Protein AF-A0A378KW75-F1 (afdb_monomer)

Secondary structure (DSSP, 8-state):
-------GGGGS-SEEEEEEE-TTS-HHHHHHHHHHHHHTT-SEEEEEEE--TTTHHHHHHTTS-SEEE-SPPS---TTS--------SS-PPP-

Solvent-accessible surface area (backbone atoms only — not comparable to full-atom values): 6375 Å² total; per-residue (Å²): 137,90,87,86,87,84,66,79,80,78,74,59,50,85,42,76,45,34,35,32,32,28,81,88,50,65,65,63,64,52,52,51,51,52,50,51,47,53,73,69,65,50,56,59,38,79,46,80,42,84,38,60,85,90,47,50,68,64,36,45,77,70,60,72,24,81,45,71,52,65,79,94,66,98,74,74,59,92,91,53,91,82,76,87,73,84,74,73,94,58,91,71,87,86,128

Mean predicted aligned error: 10.99 Å

Nearest PDB structures (foldseek):
  7yhj-assembly1_E  TM=7.767E-01  e=2.345E-01  Escherichia coli
  6m5f-assembly1_B  TM=8.538E-01  e=7.326E-01  Pseudomonas aeruginosa PAO1
  7yhj-assembly1_C  TM=7.664E-01  e=8.376E-01  Escherichia coli
  3fzv-assembly1_B  TM=6.748E-01  e=8.957E-01  Pseudomonas aeruginosa PAO1
  3fzv-assembly1_A  TM=6.748E-01  e=1.024E+00  Pseudomonas aeruginosa PAO1

Foldseek 3Di:
DDDDDDDPVVLAQPEEAEEEEAPPDPPVVVVVVVVVCVVVVHSYDYHYDYDHPVCPLVCVVVPVGPYYDDDDDPDDDPPDDDDDDDDPPDDDDDD

Sequence (95 aa):
MMKAEHNDRKNQPKLTINTGLNPYISISAFAEFTNYMHELKTNYFIVNKIVPTNAFIANLTRGNYNLVILTQVKHCPANIVSVPLCVLTGPGPEF

Organism: NCBI:txid45072

pLDDT: mean 73.38, std 15.55, range [35.12, 90.38]

Radius of gyration: 17.57 Å; Cα contacts (8 Å, |Δi|>4): 88; chains: 1; bounding box: 30×40×63 Å

Structure (mmCIF, N/CA/C/O backbone):
data_AF-A0A378KW75-F1
#
_entry.id   AF-A0A378KW75-F1
#
loop_
_atom_site.group_PDB
_atom_site.id
_atom_site.type_symbol
_atom_site.label_atom_id
_atom_site.label_alt_id
_atom_site.label_comp_id
_atom_site.label_asym_id
_atom_site.label_entity_id
_atom_site.label_seq_id
_atom_site.pdbx_PDB_ins_code
_atom_site.Cartn_x
_atom_site.Cartn_y
_atom_site.Cartn_z
_atom_site.occupancy
_atom_site.B_iso_or_equiv
_atom_site.auth_seq_id
_atom_site.auth_comp_id
_atom_site.auth_asym_id
_atom_site.auth_atom_id
_atom_site.pdbx_PDB_model_num
ATOM 1 N N . MET A 1 1 ? -11.046 25.425 37.766 1.00 40.09 1 MET A N 1
ATOM 2 C CA . MET A 1 1 ? -10.058 24.467 37.220 1.00 40.09 1 MET A CA 1
ATOM 3 C C . MET A 1 1 ? -10.737 23.641 36.138 1.00 40.09 1 MET A C 1
ATOM 5 O O . MET A 1 1 ? -11.504 22.752 36.473 1.00 40.09 1 MET A O 1
ATOM 9 N N . MET A 1 2 ? -10.507 23.949 34.861 1.00 42.91 2 MET A N 1
ATOM 10 C CA . MET A 1 2 ? -10.880 23.057 33.759 1.00 42.91 2 MET A CA 1
ATOM 11 C C . MET A 1 2 ? -9.680 22.154 33.470 1.00 42.91 2 MET A C 1
ATOM 13 O O . MET A 1 2 ? -8.627 22.636 33.068 1.00 42.91 2 MET A O 1
ATOM 17 N N . LYS A 1 3 ? -9.819 20.852 33.723 1.00 49.94 3 LYS A N 1
ATOM 18 C CA . LYS A 1 3 ? -8.953 19.825 33.137 1.00 49.94 3 LYS A CA 1
ATOM 19 C C . LYS A 1 3 ? -9.818 19.029 32.178 1.00 49.94 3 LYS A C 1
ATOM 21 O O . LYS A 1 3 ? -10.600 18.196 32.619 1.00 49.94 3 LYS A O 1
ATOM 26 N N . ALA A 1 4 ? -9.683 19.298 30.890 1.00 54.38 4 ALA A N 1
ATOM 27 C CA . ALA A 1 4 ? -10.280 18.470 29.855 1.00 54.38 4 ALA A CA 1
ATOM 28 C C . ALA A 1 4 ? -9.397 18.477 28.606 1.00 54.38 4 ALA A C 1
ATOM 30 O O . ALA A 1 4 ? -9.848 18.842 27.538 1.00 54.38 4 ALA A O 1
ATOM 31 N N . GLU A 1 5 ? -8.135 18.073 28.743 1.00 50.00 5 GLU A N 1
ATOM 32 C CA . GLU A 1 5 ? -7.295 17.721 27.591 1.00 50.00 5 GLU A CA 1
ATOM 33 C C . GLU A 1 5 ? -6.402 16.542 27.975 1.00 50.00 5 GLU A C 1
ATOM 35 O O . GLU A 1 5 ? -5.190 16.652 28.139 1.00 50.00 5 GLU A O 1
ATOM 40 N N . HIS A 1 6 ? -7.014 15.390 28.236 1.00 51.97 6 HIS A N 1
ATOM 41 C CA . HIS A 1 6 ? -6.247 14.164 28.406 1.00 51.97 6 HIS A CA 1
ATOM 42 C C . HIS A 1 6 ? -7.100 12.960 28.016 1.00 51.97 6 HIS A C 1
ATOM 44 O O . HIS A 1 6 ? -7.716 12.366 28.894 1.00 51.97 6 HIS A O 1
ATOM 50 N N . ASN A 1 7 ? -7.158 12.612 26.717 1.00 48.62 7 ASN A N 1
ATOM 51 C CA . ASN A 1 7 ? -7.176 11.203 26.262 1.00 48.62 7 ASN A CA 1
ATOM 52 C C . ASN A 1 7 ? -7.252 10.927 24.743 1.00 48.62 7 ASN A C 1
ATOM 54 O O . ASN A 1 7 ? -7.440 9.769 24.379 1.00 48.62 7 ASN A O 1
ATOM 58 N N . ASP A 1 8 ? -6.983 11.869 23.836 1.00 49.78 8 ASP A N 1
ATOM 59 C CA . ASP A 1 8 ? 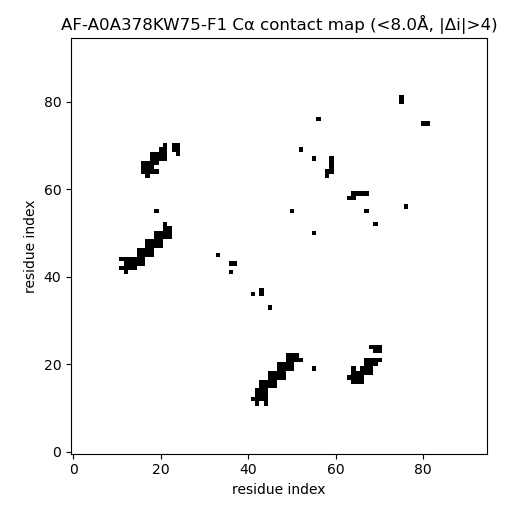-6.973 11.517 22.397 1.00 49.78 8 ASP A CA 1
ATOM 60 C C . ASP A 1 8 ? -5.812 10.599 21.964 1.00 49.78 8 ASP A C 1
ATOM 62 O O . ASP A 1 8 ? -5.832 10.019 20.880 1.00 49.78 8 ASP A O 1
ATOM 66 N N . ARG A 1 9 ? -4.822 10.351 22.833 1.00 50.78 9 ARG A N 1
ATOM 67 C CA . ARG A 1 9 ? -3.751 9.373 22.558 1.00 50.78 9 ARG A CA 1
ATOM 68 C C . ARG A 1 9 ? -4.198 7.906 22.599 1.00 50.78 9 ARG A C 1
ATOM 70 O O . ARG A 1 9 ? -3.447 7.059 22.128 1.00 50.78 9 ARG A O 1
ATOM 77 N N . LYS A 1 10 ? -5.382 7.573 23.133 1.00 53.53 10 LYS A N 1
ATOM 78 C CA . LYS A 1 10 ? -5.866 6.174 23.177 1.00 53.53 10 LYS A CA 1
ATOM 79 C C . LYS A 1 10 ? -6.508 5.681 21.873 1.00 53.53 10 LYS A C 1
ATOM 81 O O . LYS A 1 10 ? -6.688 4.475 21.741 1.00 53.53 10 LYS A O 1
ATOM 86 N N . ASN A 1 11 ? -6.793 6.575 20.925 1.00 57.06 11 ASN A N 1
ATOM 87 C CA . ASN A 1 11 ? -7.437 6.234 19.650 1.00 57.06 11 ASN A CA 1
ATOM 88 C C . ASN A 1 11 ? -6.482 6.231 18.450 1.00 57.06 11 ASN A C 1
ATOM 90 O O . ASN A 1 11 ? -6.934 6.098 17.315 1.00 57.06 11 ASN A O 1
ATOM 94 N N . GLN A 1 12 ? -5.170 6.368 18.665 1.00 59.62 12 GLN A N 1
ATOM 95 C CA . GLN A 1 12 ? -4.230 6.232 17.556 1.00 59.62 12 GLN A CA 1
ATOM 96 C C . GLN A 1 12 ? -4.150 4.763 17.103 1.00 59.62 12 GLN A C 1
ATOM 98 O O . GLN A 1 12 ? -4.114 3.867 17.955 1.00 59.62 12 GLN A O 1
ATOM 103 N N . PRO A 1 13 ? -4.134 4.495 15.785 1.00 63.91 13 PRO A N 1
ATOM 104 C CA . PRO A 1 13 ? -4.104 3.131 15.277 1.00 63.91 13 PRO A CA 1
ATOM 105 C C . PRO A 1 13 ? -2.862 2.382 15.776 1.00 63.91 13 PRO A C 1
ATOM 107 O O . PRO A 1 13 ? -1.762 2.931 15.819 1.00 63.91 13 PRO A O 1
ATOM 110 N N . LYS A 1 14 ? -3.035 1.116 16.171 1.00 74.06 14 LYS A N 1
ATOM 111 C CA . LYS A 1 14 ? -1.984 0.313 16.824 1.00 74.06 14 LYS A CA 1
ATOM 112 C C . LYS A 1 14 ? -0.941 -0.236 15.849 1.00 74.06 14 LYS A C 1
ATOM 114 O O . LYS A 1 14 ? 0.114 -0.679 16.294 1.00 74.06 14 LYS A O 1
ATOM 119 N N . LEU A 1 15 ? -1.235 -0.238 14.548 1.00 84.12 15 LEU A N 1
ATOM 120 C CA . LEU A 1 15 ? -0.332 -0.748 13.523 1.00 84.12 15 LEU A CA 1
ATOM 121 C C . LEU A 1 15 ? -0.268 0.208 12.331 1.00 84.12 15 LEU A C 1
ATOM 123 O O . LEU A 1 15 ? -1.287 0.517 11.714 1.00 84.12 15 LEU A O 1
ATOM 127 N N . THR A 1 16 ? 0.946 0.629 11.986 1.00 86.75 16 THR A N 1
ATOM 128 C CA . THR A 1 16 ? 1.212 1.428 10.787 1.00 86.75 16 THR A CA 1
ATOM 129 C C . THR A 1 16 ? 1.500 0.514 9.604 1.00 86.75 16 THR A C 1
ATOM 131 O O . THR A 1 16 ? 2.349 -0.371 9.699 1.00 86.75 16 THR A O 1
ATOM 134 N N . ILE A 1 17 ? 0.829 0.760 8.481 1.00 87.69 17 ILE A N 1
ATOM 135 C CA . ILE A 1 17 ? 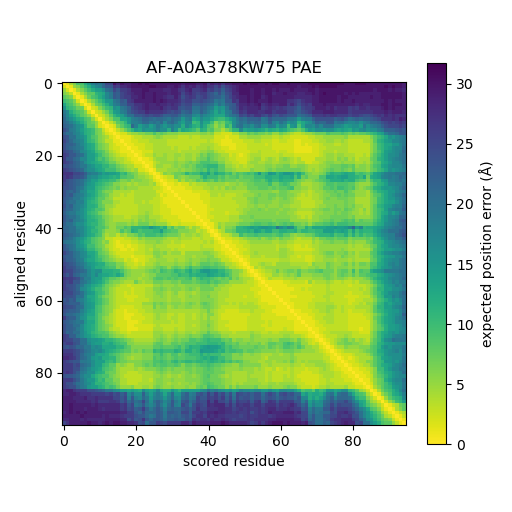1.080 0.092 7.205 1.00 87.69 17 ILE A CA 1
ATOM 136 C C . ILE A 1 17 ? 1.655 1.134 6.246 1.00 87.69 17 ILE A C 1
ATOM 138 O O . ILE A 1 17 ? 0.970 2.078 5.858 1.00 87.69 17 ILE A O 1
ATOM 142 N N . ASN A 1 18 ? 2.920 0.965 5.867 1.00 89.06 18 ASN A N 1
ATOM 143 C CA . ASN A 1 18 ? 3.582 1.800 4.872 1.00 89.06 18 ASN A CA 1
ATOM 144 C C . ASN A 1 18 ? 3.344 1.218 3.480 1.00 89.06 18 ASN A C 1
ATOM 146 O O . ASN A 1 18 ? 3.817 0.123 3.162 1.00 89.06 18 ASN A O 1
ATOM 150 N N . THR A 1 19 ? 2.644 1.964 2.641 1.00 87.31 19 THR A N 1
ATOM 151 C CA . THR A 1 19 ? 2.298 1.588 1.272 1.00 87.31 19 THR A CA 1
ATOM 152 C C . THR A 1 19 ? 3.081 2.441 0.281 1.00 87.31 19 THR A C 1
ATOM 154 O O . THR A 1 19 ? 3.124 3.669 0.372 1.00 87.31 19 THR A O 1
ATOM 157 N N . GLY A 1 20 ? 3.722 1.784 -0.682 1.00 87.62 20 GLY A N 1
ATOM 158 C CA . GLY A 1 20 ? 4.334 2.450 -1.824 1.00 87.62 20 GLY A CA 1
ATOM 159 C C . GLY A 1 20 ? 3.377 2.502 -3.012 1.00 87.62 20 GLY A C 1
ATOM 160 O O . GLY A 1 20 ? 2.784 1.484 -3.368 1.00 87.62 20 GLY A O 1
ATOM 161 N N . LEU A 1 21 ? 3.259 3.663 -3.650 1.00 84.88 21 LEU A N 1
ATOM 162 C CA . LEU A 1 21 ? 2.520 3.839 -4.897 1.00 84.88 21 LEU A CA 1
ATOM 163 C C . LEU A 1 21 ? 3.451 4.127 -6.054 1.00 84.88 21 LEU A C 1
ATOM 165 O O . LEU A 1 21 ? 4.255 5.056 -5.995 1.00 84.88 21 LEU A O 1
ATOM 169 N N . ASN A 1 22 ? 3.238 3.430 -7.160 1.00 80.94 22 ASN A N 1
ATOM 170 C CA . ASN A 1 22 ? 3.730 3.906 -8.436 1.00 80.94 22 ASN A CA 1
ATOM 171 C C . ASN A 1 22 ? 2.996 5.201 -8.860 1.00 80.94 22 ASN A C 1
ATOM 173 O O . ASN A 1 22 ? 1.769 5.234 -8.776 1.00 80.94 22 ASN A O 1
ATOM 177 N N . PRO A 1 23 ? 3.698 6.240 -9.354 1.00 76.44 23 PRO A N 1
ATOM 178 C CA . PRO A 1 23 ? 3.071 7.502 -9.767 1.00 76.44 23 PRO A CA 1
ATOM 179 C C . PRO A 1 23 ? 2.088 7.367 -10.941 1.00 76.44 23 PRO A C 1
ATOM 181 O O . PRO A 1 23 ? 1.264 8.254 -11.135 1.00 76.44 23 PRO A O 1
ATOM 184 N N . TYR A 1 24 ? 2.160 6.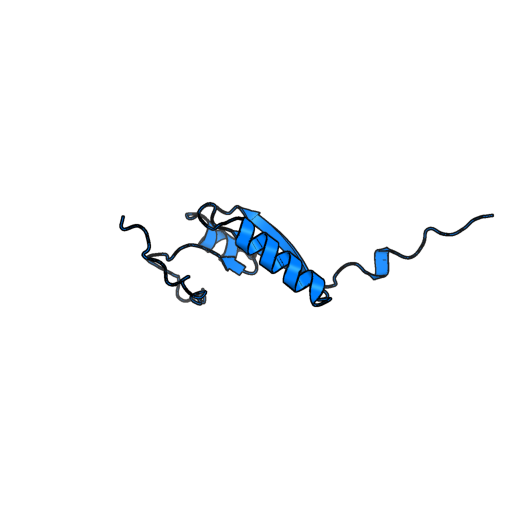283 -11.718 1.00 75.31 24 TYR A N 1
ATOM 185 C CA . TYR A 1 24 ? 1.242 6.019 -12.830 1.00 75.31 24 TYR A CA 1
ATOM 186 C C . TYR A 1 24 ? -0.048 5.309 -12.401 1.00 75.31 24 TYR A C 1
ATOM 188 O O . TYR A 1 24 ? -0.930 5.089 -13.228 1.00 75.31 24 TYR A O 1
ATOM 196 N N . ILE A 1 25 ? -0.180 4.944 -11.124 1.00 74.06 25 ILE A N 1
ATOM 197 C CA . ILE A 1 25 ? -1.454 4.487 -10.571 1.00 74.06 25 ILE A CA 1
ATOM 198 C C . ILE A 1 25 ? -2.248 5.706 -10.130 1.00 74.06 25 ILE A C 1
ATOM 200 O O . ILE A 1 25 ? -1.701 6.616 -9.507 1.00 74.06 25 ILE A O 1
ATOM 204 N N . SER A 1 26 ? -3.552 5.702 -10.418 1.00 68.50 26 SER A N 1
ATOM 205 C CA . SER A 1 26 ? -4.424 6.784 -9.981 1.00 68.50 26 SER A CA 1
ATOM 206 C C . SER A 1 26 ? -4.356 6.953 -8.464 1.00 68.50 26 SER A C 1
ATOM 208 O O . SER A 1 26 ? -4.747 6.066 -7.701 1.00 68.50 26 SER A O 1
ATOM 210 N N . ILE A 1 27 ? -3.915 8.135 -8.034 1.00 68.56 27 ILE A N 1
ATOM 211 C CA . ILE A 1 27 ? -3.918 8.550 -6.628 1.00 68.56 27 ILE A CA 1
ATOM 212 C C . ILE A 1 27 ? -5.345 8.459 -6.051 1.00 68.56 27 ILE A C 1
ATOM 214 O O . ILE A 1 27 ? -5.509 8.173 -4.865 1.00 68.56 27 ILE A O 1
ATOM 218 N N . SER A 1 28 ? -6.381 8.619 -6.891 1.00 68.19 28 SER A N 1
ATOM 219 C CA . SER A 1 28 ? -7.786 8.546 -6.469 1.00 68.19 28 SER A CA 1
ATOM 220 C C . SER A 1 28 ? -8.185 7.166 -5.936 1.00 68.19 28 SER A C 1
ATOM 222 O O . SER A 1 28 ? -8.805 7.090 -4.880 1.00 68.19 28 SER A O 1
ATOM 224 N N . ALA A 1 29 ? -7.750 6.078 -6.582 1.00 69.69 29 ALA A N 1
ATOM 225 C CA . ALA A 1 29 ? -8.088 4.714 -6.161 1.00 69.69 29 ALA A CA 1
ATOM 226 C C . ALA A 1 29 ? -7.549 4.397 -4.752 1.00 69.69 29 ALA A C 1
ATOM 228 O O . ALA A 1 29 ? -8.148 3.654 -3.978 1.00 69.69 29 ALA A O 1
ATOM 229 N N . PHE A 1 30 ? -6.419 5.002 -4.387 1.00 75.44 30 PHE A N 1
ATOM 230 C CA . PHE A 1 30 ? -5.815 4.831 -3.070 1.00 75.44 30 PHE A CA 1
ATOM 231 C C . PHE A 1 30 ? -6.408 5.718 -1.986 1.00 75.44 30 PHE A C 1
ATOM 233 O O . PHE A 1 30 ? -6.455 5.309 -0.822 1.00 75.44 30 PHE A O 1
ATOM 240 N N . ALA A 1 31 ? -6.852 6.919 -2.352 1.00 78.19 31 ALA A N 1
ATOM 241 C CA . ALA A 1 31 ? -7.640 7.752 -1.458 1.00 78.19 31 ALA A CA 1
ATOM 242 C C . ALA A 1 31 ? -8.943 7.029 -1.085 1.00 78.19 31 ALA A C 1
ATOM 244 O O . ALA A 1 31 ? -9.260 6.920 0.096 1.00 78.19 31 ALA A O 1
ATOM 245 N N . GLU A 1 32 ? -9.626 6.434 -2.067 1.00 80.25 32 GLU A N 1
ATOM 246 C CA . GLU A 1 32 ? -10.817 5.604 -1.851 1.00 80.25 32 GLU A CA 1
ATOM 247 C C . GLU A 1 32 ? -10.525 4.390 -0.964 1.00 80.25 32 GLU A C 1
ATOM 249 O O . GLU A 1 32 ? -11.224 4.177 0.024 1.00 80.25 32 GLU A O 1
ATOM 254 N N . PHE A 1 33 ? -9.450 3.641 -1.237 1.00 79.44 33 PHE A N 1
ATOM 255 C CA . PHE A 1 33 ? -9.039 2.522 -0.382 1.00 79.44 33 PHE A CA 1
ATOM 256 C C . PHE A 1 33 ? -8.762 2.960 1.064 1.00 79.44 33 PHE A C 1
ATOM 258 O O . PHE A 1 33 ? -9.205 2.311 2.009 1.00 79.44 33 PHE A O 1
ATOM 265 N N . THR A 1 34 ? -8.045 4.071 1.251 1.00 81.06 34 THR A N 1
ATOM 266 C CA . THR A 1 34 ? -7.709 4.581 2.589 1.00 81.06 34 THR A CA 1
ATOM 267 C C . THR 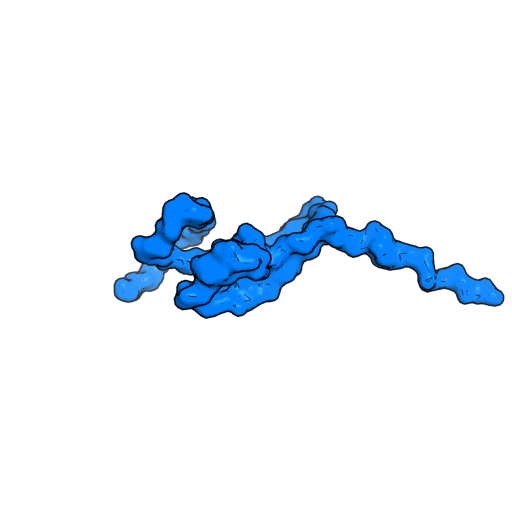A 1 34 ? -8.970 5.012 3.340 1.00 81.06 34 THR A C 1
ATOM 269 O O . THR A 1 34 ? -9.130 4.666 4.511 1.00 81.06 34 THR A O 1
ATOM 272 N N . ASN A 1 35 ? -9.890 5.701 2.659 1.00 83.94 35 ASN A N 1
ATOM 273 C CA . ASN A 1 35 ? -11.179 6.102 3.218 1.00 83.94 35 ASN A CA 1
ATOM 274 C C . ASN A 1 35 ? -12.021 4.882 3.601 1.00 83.94 35 ASN A C 1
ATOM 276 O O . ASN A 1 35 ? -12.494 4.808 4.730 1.00 83.94 35 ASN A O 1
ATOM 280 N N . TYR A 1 36 ? -12.116 3.885 2.723 1.00 84.88 36 TYR A N 1
ATOM 281 C CA . TYR A 1 36 ? -12.820 2.634 2.996 1.00 84.88 36 TYR A CA 1
ATOM 282 C C . TYR A 1 36 ? -12.251 1.902 4.224 1.00 84.88 36 TYR A C 1
ATOM 284 O O . TYR A 1 36 ? -12.987 1.500 5.124 1.00 84.88 36 TYR A O 1
ATOM 292 N N . MET A 1 37 ? -10.924 1.781 4.329 1.00 81.94 37 MET A N 1
ATOM 293 C CA . MET A 1 37 ? -10.272 1.158 5.491 1.00 81.94 37 MET A CA 1
ATOM 294 C C . MET A 1 37 ? -10.501 1.939 6.793 1.00 81.94 37 MET A C 1
ATOM 296 O O . MET A 1 37 ? -10.572 1.341 7.873 1.00 81.94 37 MET A O 1
ATOM 300 N N . HIS A 1 38 ? -10.623 3.264 6.705 1.00 79.69 38 HIS A N 1
ATOM 301 C CA . HIS A 1 38 ? -10.978 4.112 7.837 1.00 79.69 38 HIS A CA 1
ATOM 302 C C . HIS A 1 38 ? -12.458 3.945 8.231 1.00 79.69 38 HIS A C 1
ATOM 304 O O . HIS A 1 38 ? -12.768 3.816 9.416 1.00 79.69 38 HIS A O 1
ATOM 310 N N . GLU A 1 39 ? -13.371 3.870 7.258 1.00 83.88 39 GLU A N 1
ATOM 311 C CA . GLU A 1 39 ? -14.807 3.618 7.469 1.00 83.88 39 GLU A CA 1
ATOM 312 C C . GLU A 1 39 ? -15.076 2.264 8.133 1.00 83.88 39 GLU A C 1
ATOM 314 O O . GLU A 1 39 ? -15.924 2.166 9.023 1.00 83.88 39 GLU A O 1
ATOM 319 N N . LEU A 1 40 ? -14.288 1.239 7.795 1.00 84.00 40 LEU A N 1
ATOM 320 C CA . LEU A 1 40 ? -14.316 -0.070 8.457 1.00 84.00 40 LEU A CA 1
ATOM 321 C C . LEU A 1 40 ? -13.819 -0.044 9.917 1.00 84.00 40 LEU A C 1
ATOM 323 O O . LEU A 1 40 ? -13.760 -1.093 10.561 1.00 84.00 40 LEU A O 1
ATOM 327 N N . LYS A 1 41 ? -13.462 1.131 10.458 1.00 71.12 41 LYS A N 1
ATOM 328 C CA . LYS A 1 41 ? -12.933 1.327 11.819 1.00 71.12 41 LYS A CA 1
ATOM 329 C C . LYS A 1 41 ? -11.742 0.420 12.113 1.00 71.12 41 LYS A C 1
ATOM 331 O O . LYS A 1 41 ? -11.599 -0.113 13.217 1.00 71.12 41 LYS A O 1
ATOM 336 N N . THR A 1 42 ? -10.890 0.209 11.112 1.00 69.94 42 THR A N 1
ATOM 337 C CA . THR A 1 42 ? -9.690 -0.593 11.316 1.00 69.94 42 THR A CA 1
ATOM 338 C C . THR A 1 42 ? -8.723 0.121 12.259 1.00 69.94 42 THR A C 1
ATOM 340 O O . THR A 1 42 ? -8.613 1.343 12.270 1.00 69.94 42 THR A O 1
ATOM 343 N N . ASN A 1 43 ? -7.975 -0.649 13.051 1.00 79.19 43 ASN A N 1
ATOM 344 C CA . ASN A 1 43 ? -6.916 -0.110 13.913 1.00 79.19 43 ASN A CA 1
ATOM 345 C C . ASN A 1 43 ? -5.6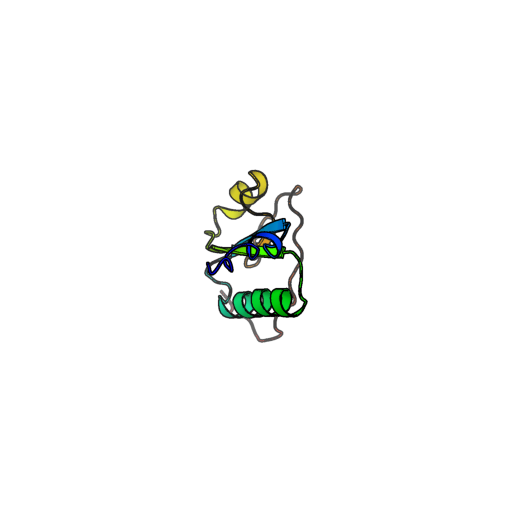05 0.124 13.136 1.00 79.19 43 ASN A C 1
ATOM 347 O O . ASN A 1 43 ? -4.522 0.035 13.726 1.00 79.19 43 ASN A O 1
ATOM 351 N N . TYR A 1 44 ? -5.692 0.392 11.828 1.00 82.00 44 TYR A N 1
ATOM 352 C CA . TYR A 1 44 ? -4.547 0.598 10.947 1.00 82.00 44 TYR A CA 1
ATOM 353 C C . TYR A 1 44 ? -4.338 2.077 10.629 1.00 82.00 44 TYR A C 1
ATOM 355 O O . TYR A 1 44 ? -5.281 2.799 10.321 1.00 82.00 44 TYR A O 1
ATOM 363 N N . PHE A 1 45 ? -3.082 2.519 10.668 1.00 83.38 45 PHE A N 1
ATOM 364 C CA . PHE A 1 45 ? -2.669 3.813 10.136 1.00 83.38 45 PHE A CA 1
ATOM 365 C C . PHE A 1 45 ? -1.970 3.583 8.798 1.00 83.38 45 PHE A C 1
ATOM 367 O O . PHE A 1 45 ? -0.875 3.022 8.761 1.00 83.38 45 PHE A O 1
ATOM 374 N N . ILE A 1 46 ? -2.609 3.970 7.696 1.00 85.25 46 ILE A N 1
ATOM 375 C CA . ILE A 1 46 ? -2.065 3.754 6.351 1.00 85.25 46 ILE A CA 1
ATOM 376 C C . ILE A 1 46 ? -1.266 4.990 5.939 1.00 85.25 46 ILE A C 1
ATOM 378 O O . ILE A 1 46 ? -1.805 6.092 5.856 1.00 85.25 46 ILE A O 1
ATOM 382 N N . VAL A 1 47 ? 0.025 4.799 5.670 1.00 84.81 47 VAL A N 1
ATOM 383 C CA . VAL A 1 47 ? 0.931 5.852 5.203 1.00 84.81 47 VAL A CA 1
ATOM 384 C C . VAL A 1 47 ? 1.315 5.564 3.763 1.00 84.81 47 VAL A C 1
ATOM 386 O O . VAL A 1 47 ? 2.142 4.694 3.491 1.00 84.81 47 VAL A O 1
ATOM 389 N N . ASN A 1 48 ? 0.740 6.341 2.850 1.00 83.06 48 ASN A N 1
ATOM 390 C CA . ASN A 1 48 ? 1.015 6.243 1.424 1.00 83.06 48 ASN A CA 1
ATOM 391 C C . ASN A 1 48 ? 2.217 7.121 1.045 1.00 83.06 48 ASN A C 1
ATOM 393 O O . ASN A 1 48 ? 2.268 8.300 1.401 1.00 83.06 48 ASN A O 1
ATOM 397 N N . LYS A 1 49 ? 3.172 6.573 0.287 1.00 85.44 49 LYS A N 1
ATOM 398 C CA . LYS A 1 49 ? 4.280 7.335 -0.312 1.00 85.44 49 LYS A CA 1
ATOM 399 C C . LYS A 1 49 ? 4.417 7.003 -1.789 1.00 85.44 49 LYS A C 1
ATOM 401 O O . LYS A 1 49 ? 4.294 5.846 -2.182 1.00 85.44 49 LYS A O 1
ATOM 406 N N . ILE A 1 50 ? 4.721 8.009 -2.604 1.00 82.69 50 ILE A N 1
ATOM 407 C CA . ILE A 1 50 ? 5.051 7.796 -4.016 1.00 82.69 50 ILE A CA 1
ATOM 408 C C . ILE A 1 50 ? 6.445 7.165 -4.102 1.00 82.69 50 ILE A C 1
ATOM 410 O O . ILE A 1 50 ? 7.394 7.636 -3.473 1.00 82.69 50 ILE A O 1
ATOM 414 N N . VAL A 1 51 ? 6.564 6.095 -4.884 1.00 80.31 51 VAL A N 1
ATOM 415 C CA . VAL A 1 51 ? 7.786 5.314 -5.078 1.00 80.31 51 VAL A CA 1
ATOM 416 C C . VAL A 1 51 ? 8.085 5.203 -6.571 1.00 80.31 51 VAL A C 1
ATOM 418 O O . VAL A 1 51 ? 7.246 4.719 -7.334 1.00 80.31 51 VAL A O 1
ATOM 421 N N . PRO A 1 52 ? 9.291 5.590 -7.012 1.00 74.62 52 PRO A N 1
ATOM 422 C CA . PRO A 1 52 ? 9.728 5.359 -8.383 1.00 74.62 52 PRO A CA 1
ATOM 423 C C . PRO A 1 52 ? 9.748 3.866 -8.750 1.00 74.62 52 PRO A C 1
ATOM 425 O O . PRO A 1 52 ? 10.196 3.025 -7.965 1.00 74.62 52 PRO A O 1
ATOM 428 N N . THR A 1 53 ? 9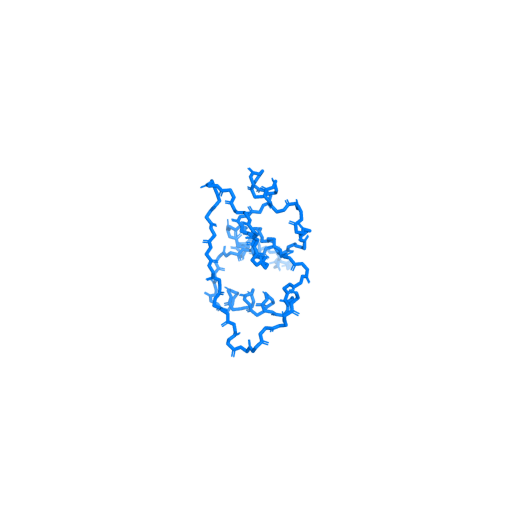.337 3.531 -9.978 1.00 69.69 53 THR A N 1
ATOM 429 C CA . THR A 1 53 ? 9.259 2.147 -10.495 1.00 69.69 53 THR A CA 1
ATOM 430 C C . THR A 1 53 ? 10.589 1.391 -10.453 1.00 69.69 53 THR A C 1
ATOM 432 O O . THR A 1 53 ? 10.605 0.171 -10.427 1.00 69.69 53 THR A O 1
ATOM 435 N N . ASN A 1 54 ? 11.731 2.070 -10.456 1.00 74.31 54 ASN A N 1
ATOM 436 C CA . ASN A 1 54 ? 13.039 1.410 -10.405 1.00 74.31 54 ASN A CA 1
ATOM 437 C C . ASN A 1 54 ? 13.496 1.071 -8.973 1.00 74.31 54 ASN A C 1
ATOM 439 O O . ASN A 1 54 ? 14.462 0.332 -8.803 1.00 74.31 54 ASN A O 1
ATOM 443 N N . ALA A 1 55 ? 12.814 1.582 -7.943 1.00 80.12 55 ALA A N 1
ATOM 444 C CA . ALA A 1 55 ? 13.260 1.477 -6.556 1.00 80.12 55 ALA A CA 1
ATOM 445 C C . ALA A 1 55 ? 12.387 0.557 -5.682 1.00 80.12 55 ALA A C 1
ATOM 447 O O . ALA A 1 55 ? 12.729 0.337 -4.518 1.00 80.12 55 ALA A O 1
ATOM 448 N N . PHE A 1 56 ? 11.270 0.012 -6.182 1.00 82.69 56 PHE A N 1
ATOM 449 C CA . PHE A 1 56 ? 10.325 -0.727 -5.328 1.00 82.69 56 PHE A CA 1
ATOM 450 C C . PHE A 1 56 ? 10.921 -2.010 -4.734 1.00 82.69 56 PHE A C 1
ATOM 452 O O . PHE A 1 56 ? 10.742 -2.241 -3.543 1.00 82.69 56 PHE A O 1
ATOM 459 N N . ILE A 1 57 ? 11.682 -2.798 -5.507 1.00 85.12 57 ILE A N 1
ATOM 460 C CA . ILE A 1 57 ? 12.288 -4.058 -5.030 1.00 85.12 57 ILE A CA 1
ATOM 461 C C . ILE A 1 57 ? 13.213 -3.790 -3.844 1.00 85.12 57 ILE A C 1
ATOM 463 O O . ILE A 1 57 ? 13.108 -4.441 -2.804 1.00 85.12 57 ILE A O 1
ATOM 467 N N . ALA A 1 58 ? 14.100 -2.802 -3.985 1.00 86.88 58 ALA A N 1
ATOM 468 C CA . ALA A 1 58 ? 15.038 -2.433 -2.935 1.00 86.88 58 ALA A CA 1
ATOM 469 C C . ALA A 1 58 ? 14.309 -1.927 -1.683 1.00 86.88 58 ALA A C 1
ATOM 471 O O . ALA A 1 58 ? 14.687 -2.277 -0.568 1.00 86.88 58 ALA A O 1
ATOM 472 N N . ASN A 1 59 ? 13.248 -1.134 -1.853 1.00 87.56 59 ASN A N 1
ATOM 473 C CA . ASN A 1 59 ? 12.482 -0.612 -0.726 1.00 87.56 59 ASN A CA 1
ATOM 474 C C . ASN A 1 59 ? 11.636 -1.685 -0.020 1.00 87.56 59 ASN A C 1
ATOM 476 O O . ASN A 1 59 ? 11.570 -1.668 1.206 1.00 87.56 59 ASN A O 1
ATOM 480 N N . LEU A 1 60 ? 11.043 -2.631 -0.755 1.00 87.00 60 LEU A N 1
ATOM 481 C CA . LEU A 1 60 ? 10.345 -3.788 -0.179 1.00 87.00 60 LEU A CA 1
ATOM 482 C C . LEU A 1 60 ? 11.316 -4.688 0.587 1.00 87.00 60 LEU A C 1
ATOM 484 O O . LEU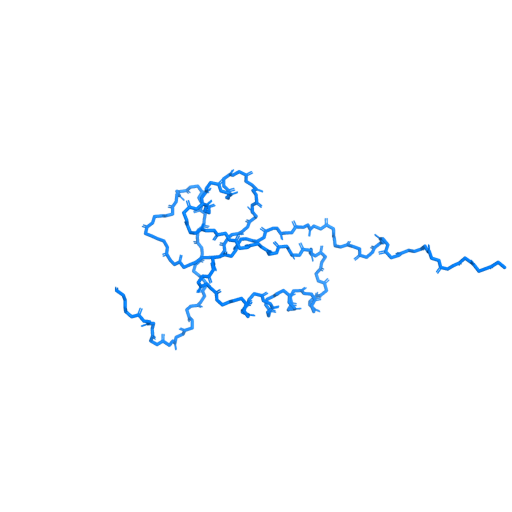 A 1 60 ? 11.073 -5.020 1.741 1.00 87.00 60 LEU A O 1
ATOM 488 N N . THR A 1 61 ? 12.461 -5.013 -0.017 1.00 87.69 61 THR A N 1
ATOM 489 C CA . THR A 1 61 ? 13.481 -5.881 0.600 1.00 87.69 61 THR A CA 1
ATOM 490 C C . THR A 1 61 ? 14.049 -5.275 1.886 1.00 87.69 61 THR A C 1
ATOM 492 O O . THR A 1 61 ? 14.351 -5.995 2.831 1.00 87.69 61 THR A O 1
ATOM 495 N N . ARG A 1 62 ? 14.177 -3.942 1.945 1.00 89.62 62 ARG A N 1
ATOM 496 C CA . ARG A 1 62 ? 14.640 -3.210 3.136 1.00 89.62 62 ARG A CA 1
ATOM 497 C C . ARG A 1 62 ? 13.550 -2.985 4.190 1.00 89.62 62 ARG A C 1
ATOM 499 O O . ARG A 1 62 ? 13.857 -2.442 5.244 1.00 89.62 62 ARG A O 1
ATOM 506 N N . GLY A 1 63 ? 12.299 -3.358 3.914 1.00 87.88 63 GLY A N 1
ATOM 507 C CA . GLY A 1 63 ? 11.174 -3.139 4.827 1.00 87.88 63 GLY A CA 1
ATOM 508 C C . GLY A 1 63 ? 10.698 -1.685 4.914 1.00 87.88 63 GLY A C 1
ATOM 509 O O . GLY A 1 63 ? 9.962 -1.339 5.834 1.00 87.88 63 GLY A O 1
ATOM 510 N N . ASN A 1 64 ? 11.079 -0.826 3.961 1.00 89.88 64 ASN A N 1
ATOM 511 C CA . ASN A 1 64 ? 10.601 0.563 3.908 1.00 89.88 64 ASN A CA 1
ATOM 512 C C . ASN A 1 64 ? 9.100 0.641 3.584 1.00 89.88 64 ASN A C 1
ATOM 514 O O . ASN A 1 64 ? 8.438 1.614 3.944 1.00 89.88 64 ASN A O 1
ATOM 518 N N . TYR A 1 65 ? 8.580 -0.384 2.903 1.00 90.38 65 TYR A N 1
ATOM 519 C CA . TYR A 1 65 ? 7.164 -0.566 2.605 1.00 90.38 65 TYR A CA 1
ATOM 520 C C . TYR A 1 65 ? 6.732 -1.975 2.989 1.00 90.38 65 TYR A C 1
ATOM 522 O O . TYR A 1 65 ? 7.467 -2.936 2.771 1.00 90.38 65 TYR A O 1
ATOM 530 N N . ASN A 1 66 ? 5.519 -2.091 3.520 1.00 88.94 66 ASN A N 1
ATOM 531 C CA . ASN A 1 66 ? 4.862 -3.370 3.774 1.00 88.94 66 ASN A CA 1
ATOM 532 C C . ASN A 1 66 ? 4.234 -3.934 2.491 1.00 88.94 66 ASN A C 1
ATOM 534 O O . ASN A 1 66 ? 4.169 -5.144 2.310 1.00 88.94 66 ASN 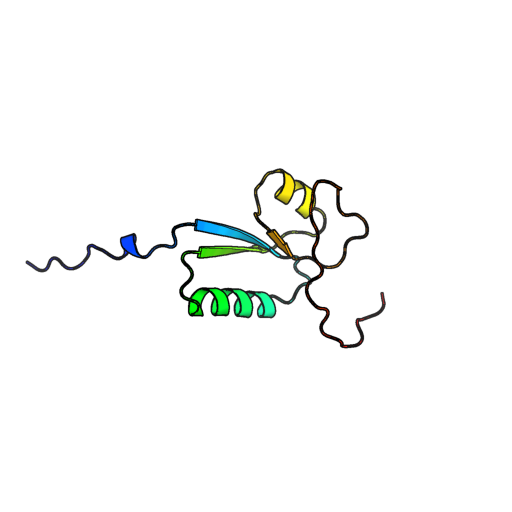A O 1
ATOM 538 N N . LEU A 1 67 ? 3.783 -3.043 1.606 1.00 88.25 67 LEU A N 1
ATOM 539 C CA . LEU A 1 67 ? 3.177 -3.344 0.313 1.00 88.25 67 LEU A CA 1
ATOM 540 C C . LEU A 1 67 ? 3.563 -2.242 -0.676 1.00 88.25 67 LEU A C 1
ATOM 542 O O . LEU A 1 67 ? 3.623 -1.069 -0.307 1.00 88.25 67 LEU A O 1
ATOM 546 N N . VAL A 1 68 ? 3.764 -2.600 -1.941 1.00 87.25 68 VAL A N 1
ATOM 547 C CA . VAL A 1 68 ? 3.814 -1.633 -3.041 1.00 87.25 68 VAL A CA 1
ATOM 548 C C . VAL A 1 68 ? 2.761 -2.025 -4.061 1.00 87.25 68 VAL A C 1
ATOM 550 O O . VAL A 1 68 ? 2.678 -3.192 -4.436 1.00 87.25 68 VAL A O 1
ATOM 553 N N . ILE A 1 69 ? 1.985 -1.050 -4.522 1.00 84.62 69 ILE A N 1
ATOM 554 C CA . ILE A 1 69 ? 1.113 -1.228 -5.679 1.00 84.62 69 ILE A CA 1
ATOM 555 C C . ILE A 1 69 ? 1.766 -0.515 -6.851 1.00 84.62 69 ILE A C 1
ATOM 557 O O . ILE A 1 69 ? 2.183 0.643 -6.757 1.00 84.62 69 ILE A O 1
ATOM 561 N N . LEU A 1 70 ? 1.899 -1.247 -7.948 1.00 81.50 70 LEU A N 1
ATOM 562 C CA . LEU A 1 70 ? 2.551 -0.792 -9.159 1.00 81.50 70 LEU A CA 1
ATOM 563 C C . LEU A 1 70 ? 1.898 -1.422 -10.389 1.00 81.50 70 LEU A C 1
ATOM 565 O O . LEU A 1 70 ? 1.169 -2.408 -10.283 1.00 81.50 70 LEU A O 1
ATOM 569 N N . THR A 1 71 ? 2.168 -0.838 -11.552 1.00 79.19 71 THR A N 1
ATOM 570 C CA . THR A 1 71 ? 1.863 -1.469 -12.836 1.00 79.19 71 THR A CA 1
ATOM 571 C C . THR A 1 71 ? 2.651 -2.770 -12.988 1.00 79.19 71 THR A C 1
ATOM 573 O O . THR A 1 71 ? 3.644 -3.000 -12.291 1.00 79.19 71 THR A O 1
ATOM 576 N N . GLN A 1 72 ? 2.203 -3.640 -13.894 1.00 76.50 72 GLN A N 1
ATOM 577 C CA . GLN A 1 72 ? 2.866 -4.918 -14.132 1.00 76.50 72 GLN A CA 1
ATOM 578 C C . GLN A 1 72 ? 4.349 -4.711 -14.466 1.00 76.50 72 GLN A C 1
ATOM 580 O O . GLN A 1 72 ? 4.710 -3.926 -15.343 1.00 76.50 72 GLN A O 1
ATOM 585 N N . VAL A 1 73 ? 5.211 -5.451 -13.772 1.00 75.06 73 VAL A N 1
ATOM 586 C CA . VAL A 1 73 ? 6.652 -5.477 -14.034 1.00 75.06 73 VAL A CA 1
ATOM 587 C C . VAL A 1 73 ? 7.029 -6.750 -14.763 1.00 75.06 73 VAL A C 1
ATOM 589 O O . VAL A 1 73 ? 6.488 -7.819 -14.496 1.00 75.06 73 VAL A O 1
ATOM 592 N N . LYS A 1 74 ? 8.008 -6.643 -15.665 1.00 71.94 74 LYS A N 1
ATOM 593 C CA . LYS A 1 74 ? 8.520 -7.787 -16.435 1.00 71.94 74 LYS A CA 1
ATOM 594 C C . LYS A 1 74 ? 9.195 -8.845 -15.555 1.00 71.94 74 LYS A C 1
ATOM 596 O O . LYS A 1 74 ? 9.289 -9.997 -15.958 1.00 71.94 74 LYS A O 1
ATOM 601 N N . HIS A 1 75 ? 9.684 -8.457 -14.377 1.00 77.88 75 HIS A N 1
ATOM 602 C CA . HIS A 1 75 ? 10.379 -9.353 -13.461 1.00 77.88 75 HIS A CA 1
ATOM 603 C C . HIS A 1 75 ? 10.029 -9.020 -12.007 1.00 77.88 75 HIS A C 1
ATOM 605 O O . HIS A 1 75 ? 10.304 -7.916 -11.534 1.00 77.88 75 HIS A O 1
ATOM 611 N N . CYS A 1 76 ? 9.432 -9.983 -11.306 1.00 79.88 76 CYS A N 1
ATOM 612 C CA . CYS A 1 76 ? 9.239 -9.948 -9.861 1.00 79.88 76 CYS A CA 1
ATOM 613 C C . CYS A 1 76 ? 10.198 -10.972 -9.232 1.00 79.88 76 CYS A C 1
ATOM 615 O O . CYS A 1 76 ? 10.153 -12.140 -9.626 1.00 79.88 76 CYS A O 1
ATOM 617 N N . PRO A 1 77 ? 11.076 -10.568 -8.299 1.00 83.00 77 PRO A N 1
ATOM 618 C CA . PRO A 1 77 ? 11.954 -11.495 -7.592 1.00 83.00 77 PRO A CA 1
ATOM 619 C C . PRO A 1 77 ? 11.171 -12.615 -6.898 1.00 83.00 77 PRO A C 1
ATOM 621 O O . PRO A 1 77 ? 10.091 -12.372 -6.368 1.00 83.00 77 PRO A O 1
ATOM 624 N N . ALA A 1 78 ? 11.737 -13.824 -6.831 1.00 84.12 78 ALA A N 1
ATOM 625 C CA . ALA A 1 78 ? 11.072 -14.989 -6.230 1.00 84.12 78 ALA A CA 1
ATOM 626 C C . ALA A 1 78 ? 10.749 -14.823 -4.730 1.00 84.12 78 ALA A C 1
ATOM 628 O O . ALA A 1 78 ? 9.871 -15.500 -4.206 1.00 84.12 78 ALA A O 1
ATOM 629 N N . ASN A 1 79 ? 11.446 -13.917 -4.037 1.00 83.00 79 ASN A N 1
ATOM 630 C CA . ASN A 1 79 ? 11.200 -13.581 -2.634 1.00 83.00 79 ASN A CA 1
ATOM 631 C C . ASN A 1 79 ? 10.125 -12.494 -2.441 1.00 83.00 79 ASN A C 1
ATOM 633 O O . ASN A 1 79 ? 9.887 -12.077 -1.309 1.00 83.00 79 ASN A O 1
ATOM 637 N N . ILE A 1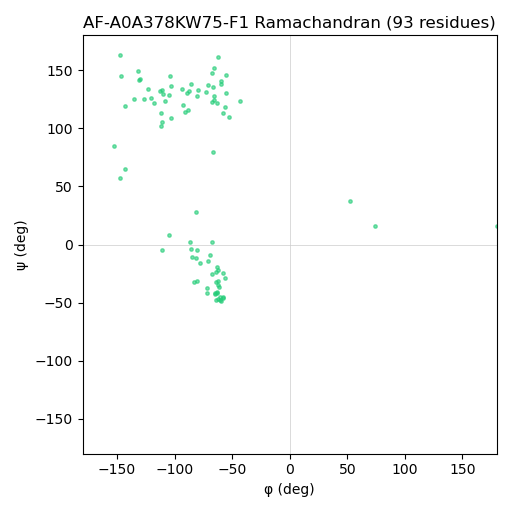 80 ? 9.505 -12.011 -3.521 1.00 84.44 80 ILE A N 1
ATOM 638 C CA . ILE A 1 80 ? 8.414 -11.039 -3.486 1.00 84.44 80 ILE A CA 1
ATOM 639 C C . ILE A 1 80 ? 7.173 -11.696 -4.083 1.00 84.44 80 ILE A C 1
ATOM 641 O O . ILE A 1 80 ? 7.160 -12.114 -5.239 1.00 84.44 80 ILE A O 1
ATOM 645 N N . VAL A 1 81 ? 6.108 -11.748 -3.288 1.00 87.81 81 VAL A N 1
ATOM 646 C CA . VAL A 1 81 ? 4.798 -12.197 -3.758 1.00 87.81 81 VAL A CA 1
ATOM 647 C C . VAL A 1 81 ? 4.119 -11.039 -4.483 1.00 87.81 81 VAL A C 1
ATOM 649 O O . VAL A 1 81 ? 3.992 -9.944 -3.936 1.00 87.81 81 VAL A O 1
ATOM 652 N N . SER A 1 82 ? 3.669 -11.289 -5.710 1.00 85.88 82 SER A N 1
ATOM 653 C CA . SER A 1 82 ? 2.866 -10.350 -6.491 1.00 85.88 82 SER A CA 1
ATOM 654 C C . SER A 1 82 ? 1.463 -10.912 -6.668 1.00 85.88 82 SER A C 1
ATOM 656 O O . SER A 1 82 ? 1.298 -12.077 -7.028 1.00 85.88 82 SER A O 1
ATOM 658 N N . VAL A 1 83 ? 0.457 -10.081 -6.404 1.00 85.81 83 VAL A N 1
ATOM 659 C CA . VAL A 1 83 ? -0.955 -10.420 -6.591 1.00 85.81 83 VAL A CA 1
ATOM 660 C C . VAL A 1 83 ? -1.546 -9.417 -7.580 1.00 85.81 83 VAL A C 1
ATOM 662 O O . VAL A 1 83 ? -1.413 -8.212 -7.350 1.00 85.81 83 VAL A O 1
ATOM 665 N N . PRO A 1 84 ? -2.182 -9.868 -8.676 1.00 82.75 84 PRO A N 1
ATOM 666 C CA . PRO A 1 84 ? -2.869 -8.962 -9.581 1.00 82.75 84 PRO A CA 1
ATOM 667 C C . PRO A 1 84 ? -4.065 -8.333 -8.859 1.00 82.75 84 PRO A C 1
ATOM 669 O O . PRO A 1 84 ? -4.939 -9.034 -8.351 1.00 82.75 84 PRO A O 1
ATOM 672 N N . LEU A 1 85 ? -4.114 -7.003 -8.823 1.00 75.88 85 LEU A N 1
ATOM 673 C CA . LEU A 1 85 ? -5.332 -6.281 -8.467 1.00 75.88 85 LEU A CA 1
ATOM 674 C C . LEU A 1 85 ? -6.224 -6.260 -9.708 1.00 75.88 85 LEU A C 1
ATOM 676 O O . LEU A 1 85 ? -5.710 -6.016 -10.800 1.00 75.88 85 LEU A O 1
ATOM 680 N N . CYS A 1 86 ? -7.516 -6.572 -9.556 1.00 62.44 86 CYS A N 1
ATOM 681 C CA . CYS A 1 86 ? -8.454 -6.667 -10.678 1.00 62.44 86 CYS A CA 1
ATOM 682 C C . CYS A 1 86 ? -8.260 -5.516 -11.670 1.00 62.44 86 CYS A C 1
ATOM 684 O O . CYS A 1 86 ? -8.335 -4.340 -11.311 1.00 62.44 86 CYS A O 1
ATOM 686 N N . VAL A 1 87 ? -8.017 -5.888 -12.924 1.00 50.44 87 VAL A N 1
ATOM 687 C CA . VAL A 1 87 ? -7.981 -4.975 -14.059 1.00 50.44 87 VAL A CA 1
ATOM 688 C C . VAL A 1 87 ? -9.388 -4.398 -14.180 1.00 50.44 87 VAL A C 1
ATOM 690 O O . VAL A 1 87 ? -10.346 -5.157 -14.330 1.00 50.44 87 VAL A O 1
ATOM 693 N N . LEU A 1 88 ? -9.537 -3.074 -14.100 1.00 43.38 88 LEU A N 1
ATOM 694 C CA . LEU A 1 88 ? -10.716 -2.423 -14.666 1.00 43.38 88 LEU A CA 1
ATOM 695 C C . LEU A 1 88 ? -10.790 -2.910 -16.114 1.00 43.38 88 LEU A C 1
ATOM 697 O O . LEU A 1 88 ? -9.908 -2.582 -16.902 1.00 43.38 88 LEU A O 1
ATOM 701 N N . THR A 1 89 ? -11.768 -3.745 -16.453 1.00 38.91 89 THR A N 1
ATOM 702 C CA . THR A 1 89 ? -12.011 -4.193 -17.825 1.00 38.91 89 THR A CA 1
ATOM 703 C C . THR A 1 89 ? -12.459 -2.992 -18.656 1.00 38.91 89 THR A C 1
ATOM 705 O O . THR A 1 89 ? -13.644 -2.768 -18.875 1.00 38.91 89 THR A O 1
ATOM 708 N N . GLY A 1 90 ? -11.492 -2.186 -19.067 1.00 46.22 90 GLY A N 1
ATOM 709 C CA . GLY A 1 90 ? -11.553 -1.206 -20.135 1.00 46.22 90 GLY A CA 1
ATOM 710 C C . GLY A 1 90 ? -10.313 -1.421 -21.003 1.00 46.22 90 GLY A C 1
ATOM 711 O O . GLY A 1 90 ? -9.299 -1.897 -20.483 1.00 46.22 90 GLY A O 1
ATOM 712 N N . PRO A 1 91 ? -10.380 -1.151 -22.315 1.00 38.28 91 PRO A N 1
ATOM 713 C CA . PRO A 1 91 ? -9.245 -1.361 -23.205 1.00 38.28 91 PRO A CA 1
ATOM 714 C C . PRO A 1 91 ? -8.064 -0.533 -22.686 1.00 38.28 91 PRO A C 1
ATOM 716 O O . PRO A 1 91 ? -8.137 0.694 -22.620 1.00 38.28 91 PRO A O 1
ATOM 719 N N . GLY A 1 92 ? -7.013 -1.209 -22.221 1.00 41.56 92 GLY A N 1
ATOM 720 C CA . GLY A 1 92 ? -5.795 -0.543 -21.773 1.00 41.56 92 GLY A CA 1
ATOM 721 C C . GLY A 1 92 ? -5.101 0.148 -22.952 1.00 41.56 92 GLY A C 1
ATOM 722 O O . GLY A 1 92 ? -5.255 -0.308 -24.086 1.00 41.56 92 GLY A O 1
ATOM 723 N N . PRO A 1 93 ? -4.344 1.234 -22.724 1.00 41.56 93 PRO A N 1
ATOM 724 C CA . PRO A 1 93 ? -3.526 1.819 -23.775 1.00 41.56 93 PRO A CA 1
ATOM 725 C C . PRO A 1 93 ? -2.401 0.846 -24.146 1.00 41.56 93 PRO A C 1
ATOM 727 O O . PRO A 1 93 ? -1.612 0.433 -23.293 1.00 41.56 93 PRO A O 1
ATOM 730 N N . GLU A 1 94 ? -2.359 0.474 -25.423 1.00 35.12 94 GLU A N 1
ATOM 731 C CA . GLU A 1 94 ? -1.235 -0.224 -26.041 1.00 35.12 94 GLU A CA 1
ATOM 732 C C . GLU A 1 94 ? -0.014 0.714 -26.045 1.00 35.12 94 GLU A C 1
ATOM 734 O O . GLU A 1 94 ? -0.114 1.864 -26.480 1.00 35.12 94 GLU A O 1
ATOM 739 N N . PHE A 1 95 ? 1.121 0.232 -25.533 1.00 40.84 95 PHE A N 1
ATOM 740 C CA . PHE A 1 95 ? 2.438 0.860 -25.669 1.00 40.84 95 PHE A CA 1
ATOM 741 C C . PHE A 1 95 ? 3.383 -0.100 -26.383 1.00 40.84 95 PHE A C 1
ATOM 743 O O . PHE A 1 95 ? 3.383 -1.298 -26.007 1.00 40.84 95 PHE A O 1
#